Protein AF-A0A967ML89-F1 (afdb_monomer_lite)

Secondary structure (DSSP, 8-state):
-HHHHHHHHH----HHHHHHHHHHHSPSSHHHHHHH-B--SSTTTT-BHHHHHHHHHHHS-S-HHHHHHHHHHHHT-SS----S-SS--EEEEEETTEEEESHHHHHTSSS-SEEEEESSSPPPPHHHHHHHHT-SEEEE-SS-IIIIIHHH--HHHHHHHHH--SEEEE---SS---

Structure (mmCIF, N/CA/C/O backbone):
data_AF-A0A967ML89-F1
#
_entry.id   AF-A0A967ML89-F1
#
loop_
_atom_site.group_PDB
_atom_site.id
_atom_site.type_symbol
_atom_site.label_atom_id
_atom_site.label_alt_id
_atom_site.label_comp_id
_atom_site.label_asym_id
_atom_site.label_entity_id
_atom_site.label_seq_id
_atom_site.pdbx_PDB_ins_code
_atom_site.Cartn_x
_atom_site.Cartn_y
_atom_site.Cartn_z
_atom_site.occupancy
_atom_site.B_iso_or_equiv
_atom_site.auth_seq_id
_atom_site.auth_comp_id
_atom_site.auth_asym_id
_atom_site.auth_atom_id
_atom_site.pdbx_PDB_model_num
ATOM 1 N N . GLY A 1 1 ? 13.214 -6.986 4.944 1.00 79.75 1 GLY A N 1
ATOM 2 C CA . GLY A 1 1 ? 13.106 -7.160 3.478 1.00 79.75 1 GLY A CA 1
ATOM 3 C C . GLY A 1 1 ? 13.430 -5.866 2.747 1.00 79.75 1 GLY A C 1
ATOM 4 O O . GLY A 1 1 ? 13.512 -4.831 3.399 1.00 79.75 1 GLY A O 1
ATOM 5 N N . SER A 1 2 ? 13.591 -5.924 1.419 1.00 84.25 2 SER A N 1
ATOM 6 C CA . SER A 1 2 ? 13.978 -4.782 0.560 1.00 84.25 2 SER A CA 1
ATOM 7 C C . SER A 1 2 ? 13.137 -3.517 0.788 1.00 84.25 2 SER A C 1
ATOM 9 O O . SER A 1 2 ? 13.705 -2.456 1.016 1.00 84.25 2 SER A O 1
ATOM 11 N N . SER A 1 3 ? 11.804 -3.636 0.850 1.00 83.56 3 SER A N 1
ATOM 12 C CA . SER A 1 3 ? 10.912 -2.482 1.058 1.00 83.56 3 SER A CA 1
ATOM 13 C C . SER A 1 3 ? 11.197 -1.715 2.355 1.00 83.56 3 SER A C 1
ATOM 15 O O . SER A 1 3 ? 11.097 -0.495 2.386 1.00 83.56 3 SER A O 1
ATOM 17 N N . GLY A 1 4 ? 11.551 -2.424 3.430 1.00 83.94 4 GLY A N 1
ATOM 18 C CA . GLY A 1 4 ? 11.872 -1.801 4.714 1.00 83.94 4 GLY A CA 1
ATOM 19 C C . GLY A 1 4 ? 13.259 -1.158 4.747 1.00 83.94 4 GLY A C 1
ATOM 20 O O . GLY A 1 4 ? 13.463 -0.254 5.547 1.00 83.94 4 GLY A O 1
ATOM 21 N N . ARG A 1 5 ? 14.203 -1.616 3.908 1.00 86.81 5 ARG A N 1
ATOM 22 C CA . ARG A 1 5 ? 15.513 -0.963 3.750 1.00 86.81 5 ARG A CA 1
ATOM 23 C C . ARG A 1 5 ? 15.359 0.363 3.012 1.00 86.81 5 ARG A C 1
ATOM 25 O O . ARG A 1 5 ? 15.664 1.391 3.597 1.00 86.81 5 ARG A O 1
ATOM 32 N N . LEU A 1 6 ? 14.727 0.333 1.835 1.00 84.88 6 LEU A N 1
ATOM 33 C CA . LEU A 1 6 ? 14.473 1.527 1.017 1.00 84.88 6 LEU A CA 1
ATOM 34 C C . LEU A 1 6 ? 13.715 2.611 1.792 1.00 84.88 6 LEU A C 1
ATOM 36 O O . LEU A 1 6 ? 14.137 3.757 1.813 1.00 84.88 6 LEU A O 1
ATOM 40 N N . ARG A 1 7 ? 12.656 2.237 2.522 1.00 85.06 7 ARG A N 1
ATOM 41 C CA . ARG A 1 7 ? 11.919 3.175 3.386 1.00 85.06 7 ARG A CA 1
ATOM 42 C C . ARG A 1 7 ? 12.799 3.849 4.446 1.00 85.06 7 ARG A C 1
ATOM 44 O O . ARG A 1 7 ? 12.589 5.015 4.751 1.00 85.06 7 ARG A O 1
ATOM 51 N N . ARG A 1 8 ? 13.734 3.120 5.065 1.00 84.94 8 ARG A N 1
ATOM 52 C CA . ARG A 1 8 ? 14.610 3.687 6.107 1.00 84.94 8 ARG A CA 1
ATOM 53 C C . ARG A 1 8 ? 15.718 4.553 5.525 1.00 84.94 8 ARG A C 1
ATOM 55 O O . ARG A 1 8 ? 16.066 5.546 6.143 1.00 84.94 8 ARG A O 1
ATOM 62 N N . GLU A 1 9 ? 16.271 4.141 4.392 1.00 86.75 9 GLU A N 1
ATOM 63 C CA . GLU A 1 9 ? 17.407 4.804 3.748 1.00 86.75 9 GLU A CA 1
ATOM 64 C C . GLU A 1 9 ? 16.979 6.084 3.022 1.00 86.75 9 GLU A C 1
ATOM 66 O O . GLU A 1 9 ? 17.703 7.069 3.077 1.00 86.75 9 GLU A O 1
ATOM 71 N N . LEU A 1 10 ? 15.793 6.087 2.407 1.00 83.38 10 LEU A N 1
ATOM 72 C CA . LEU A 1 10 ? 15.329 7.178 1.541 1.00 83.38 10 LEU A CA 1
ATOM 73 C C . LEU A 1 10 ? 14.189 8.008 2.152 1.00 83.38 10 LEU A C 1
ATOM 75 O O . LEU A 1 10 ? 13.719 8.958 1.545 1.00 83.38 10 LEU A O 1
ATOM 79 N N . GLY A 1 11 ? 13.669 7.630 3.325 1.00 81.12 11 GLY A N 1
ATOM 80 C CA . GLY A 1 11 ? 12.555 8.344 3.966 1.00 81.12 11 GLY A CA 1
ATOM 81 C C . GLY A 1 11 ? 11.200 8.231 3.247 1.00 81.12 11 GLY A C 1
ATOM 82 O O . GLY A 1 11 ? 10.235 8.857 3.678 1.00 81.12 11 GLY A O 1
ATOM 83 N N . ILE A 1 12 ? 11.102 7.409 2.200 1.00 82.81 12 ILE A N 1
ATOM 84 C CA . ILE A 1 12 ? 9.895 7.218 1.382 1.00 82.81 12 ILE A CA 1
ATOM 85 C C . ILE A 1 12 ? 8.878 6.244 2.003 1.00 82.81 12 ILE A C 1
ATOM 87 O O . ILE A 1 12 ? 9.196 5.422 2.873 1.00 82.81 12 ILE A O 1
ATOM 91 N N . VAL A 1 13 ? 7.643 6.262 1.492 1.00 82.69 13 VAL A N 1
ATOM 92 C CA . VAL A 1 13 ? 6.632 5.228 1.778 1.00 82.69 13 VAL A CA 1
ATOM 93 C C . VAL A 1 13 ? 7.138 3.856 1.307 1.00 82.69 13 VAL A C 1
ATOM 95 O O . VAL A 1 13 ? 7.835 3.738 0.303 1.00 82.69 13 VAL A O 1
ATOM 98 N N . ALA A 1 14 ? 6.812 2.791 2.045 1.00 83.88 14 ALA A N 1
ATOM 99 C CA . ALA A 1 14 ? 7.286 1.440 1.743 1.00 83.88 14 ALA A CA 1
ATOM 100 C C . ALA A 1 14 ? 6.774 0.954 0.364 1.00 83.88 14 ALA A C 1
ATOM 102 O O . ALA A 1 14 ? 5.576 0.707 0.237 1.00 83.88 14 ALA A O 1
ATOM 103 N N . PRO A 1 15 ? 7.643 0.727 -0.645 1.00 89.25 15 PRO A N 1
ATOM 104 C CA . PRO A 1 15 ? 7.193 0.434 -2.011 1.00 89.25 15 PRO A CA 1
ATOM 105 C C . PRO A 1 15 ? 6.617 -0.975 -2.205 1.00 89.25 15 PRO A C 1
ATOM 107 O O . PRO A 1 15 ? 6.011 -1.250 -3.231 1.00 89.25 15 PRO A O 1
ATOM 110 N N . GLY A 1 16 ? 6.804 -1.888 -1.248 1.00 91.06 16 GLY A N 1
ATOM 111 C CA . GLY A 1 16 ? 6.556 -3.319 -1.427 1.00 91.06 16 GLY A CA 1
ATOM 112 C C . GLY A 1 16 ? 5.125 -3.691 -1.814 1.00 91.06 16 GLY A C 1
ATOM 113 O O . GLY A 1 16 ? 4.951 -4.487 -2.738 1.00 91.06 16 GLY A O 1
ATOM 114 N N . ASP A 1 17 ? 4.129 -3.133 -1.125 1.00 90.81 17 ASP A N 1
ATOM 115 C CA . ASP A 1 17 ? 2.719 -3.426 -1.406 1.00 90.81 17 ASP A CA 1
ATOM 116 C C . ASP A 1 17 ? 2.234 -2.669 -2.647 1.00 90.81 17 ASP A C 1
ATOM 118 O O . ASP A 1 17 ? 1.603 -3.268 -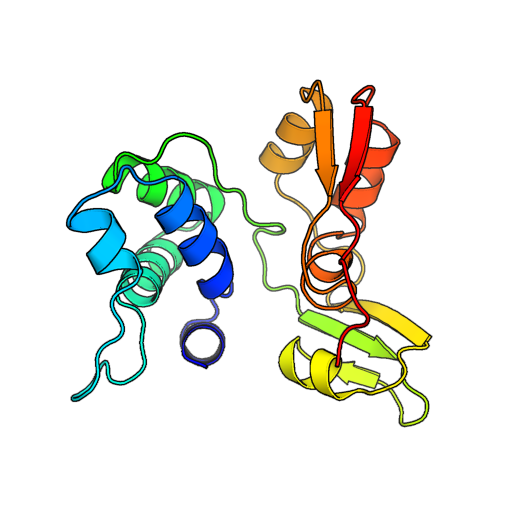3.513 1.00 90.81 17 ASP A O 1
ATOM 122 N N . MET A 1 18 ? 2.662 -1.415 -2.830 1.00 93.56 18 MET A N 1
ATOM 123 C CA . MET A 1 18 ? 2.392 -0.639 -4.050 1.00 93.56 18 MET A CA 1
ATOM 124 C C . MET A 1 18 ? 2.938 -1.346 -5.300 1.00 93.56 18 MET A C 1
ATOM 126 O O . MET A 1 18 ? 2.247 -1.453 -6.307 1.00 93.56 18 MET A O 1
ATOM 130 N N . ARG A 1 19 ? 4.136 -1.935 -5.211 1.00 95.81 19 ARG A N 1
ATOM 131 C CA . ARG A 1 19 ? 4.735 -2.762 -6.267 1.00 95.81 19 ARG A CA 1
ATOM 132 C C . ARG A 1 19 ? 3.898 -3.999 -6.582 1.00 95.81 19 ARG A C 1
ATOM 134 O O . ARG A 1 19 ? 3.785 -4.365 -7.746 1.00 95.81 19 ARG A O 1
ATOM 141 N N . ARG A 1 20 ? 3.349 -4.674 -5.564 1.00 94.94 20 ARG A N 1
ATOM 142 C CA . ARG A 1 20 ? 2.484 -5.851 -5.770 1.00 94.94 20 ARG A CA 1
ATOM 143 C C . ARG A 1 20 ? 1.208 -5.460 -6.503 1.00 94.94 20 ARG A C 1
ATOM 145 O O . ARG A 1 20 ? 0.857 -6.136 -7.462 1.00 94.94 20 ARG A O 1
ATOM 152 N N . CYS A 1 21 ? 0.573 -4.362 -6.095 1.00 95.50 21 CYS A N 1
ATOM 153 C CA . CYS A 1 21 ? -0.583 -3.817 -6.801 1.00 95.50 21 CYS A CA 1
ATOM 154 C C . CYS A 1 21 ? -0.222 -3.453 -8.246 1.00 95.50 21 CYS A C 1
ATOM 156 O O . CYS A 1 21 ? -0.933 -3.844 -9.162 1.00 95.50 21 CYS A O 1
ATOM 158 N N . LEU A 1 22 ? 0.921 -2.794 -8.462 1.00 97.25 22 LEU A N 1
ATOM 159 C CA . LEU A 1 22 ? 1.380 -2.408 -9.797 1.00 97.25 22 LEU A CA 1
ATOM 160 C C . LEU A 1 22 ? 1.560 -3.629 -10.696 1.00 97.25 22 LEU A C 1
ATOM 162 O O . LEU A 1 22 ? 0.945 -3.699 -11.749 1.00 97.25 22 LEU A O 1
ATOM 166 N N . ALA A 1 23 ? 2.314 -4.633 -10.247 1.00 97.19 23 ALA A N 1
ATOM 167 C CA . ALA A 1 23 ? 2.515 -5.864 -11.007 1.00 97.19 23 ALA A CA 1
ATOM 168 C C . ALA A 1 23 ? 1.203 -6.625 -11.282 1.00 97.19 23 ALA A C 1
ATOM 170 O O . ALA A 1 23 ? 1.074 -7.246 -12.334 1.00 97.19 23 ALA A O 1
ATOM 171 N N . ALA A 1 24 ? 0.234 -6.586 -10.362 1.00 96.38 24 ALA A N 1
ATOM 172 C CA . ALA A 1 24 ? -1.065 -7.234 -10.541 1.00 96.38 24 ALA A CA 1
ATOM 173 C C . ALA A 1 24 ? -1.956 -6.531 -11.578 1.00 96.38 24 ALA A C 1
ATOM 175 O O . ALA A 1 24 ? -2.717 -7.204 -12.270 1.00 96.38 24 ALA A O 1
ATOM 176 N N . LEU A 1 25 ? -1.856 -5.203 -11.686 1.00 97.12 25 LEU A N 1
ATOM 177 C CA . LEU A 1 25 ? -2.623 -4.390 -12.634 1.00 97.12 25 LEU A CA 1
ATOM 178 C C . LEU A 1 25 ? -1.929 -4.251 -14.000 1.00 97.12 25 LEU A C 1
ATOM 180 O O . LEU A 1 25 ? -2.570 -3.865 -14.977 1.00 97.12 25 LEU A O 1
ATOM 184 N N . THR A 1 26 ? -0.635 -4.566 -14.090 1.00 98.00 26 THR A N 1
ATOM 185 C CA . THR A 1 26 ? 0.115 -4.611 -15.351 1.00 98.00 26 THR A CA 1
ATOM 186 C C . THR A 1 26 ? -0.287 -5.833 -16.190 1.00 98.00 26 THR A C 1
ATOM 188 O O . THR A 1 26 ? -0.305 -6.955 -15.668 1.00 98.00 26 THR A O 1
ATOM 191 N N . PRO A 1 27 ? -0.546 -5.670 -17.504 1.00 97.19 27 PRO A N 1
ATOM 192 C CA . PRO A 1 27 ? -0.789 -6.792 -18.406 1.00 97.19 27 PRO A CA 1
ATOM 193 C C . PRO A 1 27 ? 0.333 -7.848 -18.358 1.00 97.19 27 PRO A C 1
ATOM 195 O O . PRO A 1 27 ? 1.503 -7.500 -18.169 1.00 97.19 27 PRO A O 1
ATOM 198 N N . PRO A 1 28 ? 0.021 -9.146 -18.540 1.00 96.88 28 PRO A N 1
ATOM 199 C CA . PRO A 1 28 ? 1.039 -10.192 -18.599 1.00 96.88 28 PRO A CA 1
ATOM 200 C C . PRO A 1 28 ? 2.108 -9.903 -19.660 1.00 96.88 28 PRO A C 1
ATOM 202 O O . PRO A 1 28 ? 1.789 -9.502 -20.778 1.00 96.88 28 PRO A O 1
ATOM 205 N N . GLY A 1 29 ? 3.373 -10.144 -19.318 1.00 96.88 29 GLY A N 1
ATOM 206 C CA . GLY A 1 29 ? 4.505 -9.947 -20.218 1.00 96.88 29 GLY A CA 1
ATOM 207 C C . GLY A 1 29 ? 5.766 -9.505 -19.484 1.00 96.88 29 GLY A C 1
ATOM 208 O O . GLY A 1 29 ? 5.787 -9.375 -18.259 1.00 96.88 29 GLY A O 1
ATOM 209 N N . LEU A 1 30 ? 6.811 -9.213 -20.261 1.00 97.69 30 LEU A N 1
ATOM 210 C CA . LEU A 1 30 ? 8.155 -8.946 -19.743 1.00 97.69 30 LEU A CA 1
ATOM 211 C C . LEU A 1 30 ? 8.201 -7.810 -18.707 1.00 97.69 30 LEU A C 1
ATOM 213 O O . LEU A 1 30 ? 8.981 -7.879 -17.763 1.00 97.69 30 LEU A O 1
ATOM 217 N N . ILE A 1 31 ? 7.366 -6.774 -18.854 1.00 97.56 31 ILE A N 1
ATOM 218 C CA . ILE A 1 31 ? 7.312 -5.656 -17.899 1.00 97.56 31 ILE A CA 1
ATOM 219 C C . ILE A 1 31 ? 6.791 -6.117 -16.536 1.00 97.56 31 ILE A C 1
ATOM 221 O O . ILE A 1 31 ? 7.389 -5.786 -15.513 1.00 97.56 31 ILE A O 1
ATOM 225 N N . ARG A 1 32 ? 5.718 -6.915 -16.503 1.00 97.62 32 ARG A N 1
ATOM 226 C CA . ARG A 1 32 ? 5.200 -7.490 -15.256 1.00 97.62 32 ARG A CA 1
ATOM 227 C C . ARG A 1 32 ? 6.246 -8.387 -14.595 1.00 97.62 32 ARG A C 1
ATOM 229 O O . ARG A 1 32 ? 6.511 -8.231 -13.405 1.00 97.62 32 ARG A O 1
ATOM 236 N N . ASP A 1 33 ? 6.898 -9.243 -15.378 1.00 97.62 33 ASP A N 1
ATOM 237 C CA . ASP A 1 33 ? 7.949 -10.133 -14.877 1.00 97.62 33 ASP A CA 1
ATOM 238 C C . ASP A 1 33 ? 9.137 -9.341 -14.314 1.00 97.62 33 ASP A C 1
ATOM 240 O O . ASP A 1 33 ? 9.683 -9.681 -13.263 1.00 97.62 33 ASP A O 1
ATOM 244 N N . ALA A 1 34 ? 9.506 -8.231 -14.959 1.00 97.31 34 ALA A N 1
ATOM 245 C CA . ALA A 1 34 ? 10.548 -7.334 -14.475 1.00 97.31 34 ALA A CA 1
ATOM 246 C C . ALA A 1 34 ? 10.164 -6.659 -13.146 1.00 97.31 34 ALA A C 1
ATOM 248 O O . ALA A 1 34 ? 11.004 -6.559 -12.254 1.00 97.31 34 ALA A O 1
ATOM 249 N N . LEU A 1 35 ? 8.907 -6.242 -12.956 1.00 97.00 35 LEU A N 1
ATOM 250 C CA . LEU A 1 35 ? 8.442 -5.669 -11.683 1.00 97.00 35 LEU A CA 1
ATOM 251 C C . LEU A 1 35 ? 8.547 -6.665 -10.512 1.00 97.00 35 LEU A C 1
ATOM 253 O O . LEU A 1 35 ? 8.802 -6.257 -9.368 1.00 97.00 35 LEU A O 1
ATOM 257 N N . ASP A 1 36 ? 8.361 -7.959 -10.785 1.00 94.69 36 ASP A N 1
ATOM 258 C CA . ASP A 1 36 ? 8.504 -9.055 -9.819 1.00 94.69 36 ASP A CA 1
ATOM 259 C C . ASP A 1 36 ? 9.942 -9.577 -9.675 1.00 94.69 36 ASP A C 1
ATOM 261 O O . ASP A 1 36 ? 10.286 -10.141 -8.629 1.00 94.69 36 ASP A O 1
ATOM 265 N N . HIS A 1 37 ? 10.807 -9.335 -10.664 1.00 96.25 37 HIS A N 1
ATOM 266 C CA . HIS A 1 37 ? 12.185 -9.807 -10.662 1.00 96.25 37 HIS A CA 1
ATOM 267 C C . HIS A 1 37 ? 12.952 -9.321 -9.431 1.00 96.25 37 HIS A C 1
ATOM 269 O O . HIS A 1 37 ? 13.053 -8.121 -9.164 1.00 96.25 37 HIS A O 1
ATOM 275 N N . ARG A 1 38 ? 13.553 -10.265 -8.699 1.00 96.25 38 ARG A N 1
ATOM 276 C CA . ARG A 1 38 ? 14.436 -9.998 -7.563 1.00 96.25 38 ARG A CA 1
ATOM 277 C C . ARG A 1 38 ? 15.875 -10.308 -7.945 1.00 96.25 38 ARG A C 1
ATOM 279 O O . ARG A 1 38 ? 16.199 -11.457 -8.229 1.00 96.25 38 ARG A O 1
ATOM 286 N N . PHE A 1 39 ? 16.743 -9.306 -7.845 1.00 95.12 39 PHE A N 1
ATOM 287 C CA . PHE A 1 39 ? 18.167 -9.487 -8.108 1.00 95.12 39 PHE A CA 1
ATOM 288 C C . PHE A 1 39 ? 18.797 -10.463 -7.105 1.00 95.12 39 PHE A C 1
ATOM 290 O O . PHE A 1 39 ? 18.560 -10.366 -5.896 1.00 95.12 39 PHE A O 1
ATOM 297 N N . GLY A 1 40 ? 19.617 -11.391 -7.602 1.00 93.88 40 GLY A N 1
ATOM 298 C CA . GLY A 1 40 ? 20.294 -12.400 -6.780 1.00 93.88 40 GLY A CA 1
ATOM 299 C C . GLY A 1 40 ? 21.650 -11.950 -6.231 1.00 93.88 40 GLY A C 1
ATOM 300 O O . GLY A 1 40 ? 22.034 -12.332 -5.130 1.00 93.88 40 GLY A O 1
ATOM 301 N N . THR A 1 41 ? 22.373 -11.101 -6.959 1.00 91.69 41 THR A N 1
ATOM 302 C CA . THR A 1 41 ? 23.772 -10.751 -6.667 1.00 91.69 41 THR A CA 1
ATOM 303 C C . THR A 1 41 ? 24.051 -9.270 -6.942 1.00 91.69 41 THR A C 1
ATOM 305 O O . THR A 1 41 ? 23.208 -8.553 -7.481 1.00 91.69 41 THR A O 1
ATOM 308 N N . GLY A 1 42 ? 25.232 -8.797 -6.531 1.00 92.62 42 GLY A N 1
ATOM 309 C CA . GLY A 1 42 ? 25.675 -7.417 -6.745 1.00 92.62 42 GLY A CA 1
ATOM 310 C C . GLY A 1 42 ? 25.000 -6.392 -5.828 1.00 92.62 42 GLY A C 1
ATOM 311 O O . GLY A 1 42 ? 24.350 -6.744 -4.842 1.00 92.62 42 GLY A O 1
ATOM 312 N N . ALA A 1 43 ? 25.157 -5.109 -6.165 1.00 91.75 43 ALA A N 1
ATOM 313 C CA . ALA A 1 43 ? 24.692 -3.985 -5.345 1.00 91.75 43 ALA A CA 1
ATOM 314 C C . ALA A 1 43 ? 23.169 -3.974 -5.111 1.00 91.75 43 ALA A C 1
ATOM 316 O O . ALA A 1 43 ? 22.702 -3.500 -4.080 1.00 91.75 43 ALA A O 1
ATOM 317 N N . LEU A 1 44 ? 22.392 -4.539 -6.040 1.00 92.06 44 LEU A N 1
ATOM 318 C CA . LEU A 1 44 ? 20.933 -4.614 -5.941 1.00 92.06 44 LEU A CA 1
ATOM 319 C C . LEU A 1 44 ? 20.433 -5.920 -5.306 1.00 92.06 44 LEU A C 1
ATOM 321 O O . LEU A 1 44 ? 19.222 -6.140 -5.247 1.00 92.06 44 LEU A O 1
ATOM 325 N N . SER A 1 45 ? 21.327 -6.792 -4.823 1.00 93.81 45 SER A N 1
ATOM 326 C CA . SER A 1 45 ? 20.958 -8.113 -4.307 1.00 93.81 45 SER A CA 1
ATOM 327 C C . SER A 1 45 ? 19.821 -8.045 -3.276 1.00 93.81 45 SER A C 1
ATOM 329 O O . SER A 1 45 ? 19.809 -7.273 -2.308 1.00 93.81 45 SER A O 1
ATOM 331 N N . GLY A 1 46 ? 18.796 -8.859 -3.517 1.00 91.25 46 GLY A N 1
ATOM 332 C CA . GLY A 1 46 ? 17.598 -8.942 -2.699 1.00 91.25 46 GLY A CA 1
ATOM 333 C C . GLY A 1 46 ? 16.570 -7.829 -2.927 1.00 91.25 46 GLY A C 1
ATOM 334 O O . GLY A 1 46 ? 15.508 -7.893 -2.298 1.00 91.25 46 GLY A O 1
ATOM 335 N N . HIS A 1 47 ? 16.810 -6.846 -3.801 1.00 93.94 47 HIS A N 1
ATOM 336 C CA . HIS A 1 47 ? 15.800 -5.860 -4.200 1.00 93.94 47 HIS A CA 1
ATOM 337 C C . HIS A 1 47 ? 14.960 -6.377 -5.379 1.00 93.94 47 HIS A C 1
ATOM 339 O O . HIS A 1 47 ? 15.520 -6.845 -6.367 1.00 93.94 47 HIS A O 1
ATOM 345 N N . PRO A 1 48 ? 13.617 -6.320 -5.301 1.00 96.25 48 PRO A N 1
ATOM 346 C CA . PRO A 1 48 ? 12.775 -6.383 -6.489 1.00 96.25 48 PRO A CA 1
ATOM 347 C C . PRO A 1 48 ? 13.041 -5.163 -7.375 1.00 96.25 48 PRO A C 1
ATOM 349 O O . PRO A 1 48 ? 13.097 -4.053 -6.839 1.00 96.25 48 PRO A O 1
ATOM 352 N N . ALA A 1 49 ? 13.150 -5.326 -8.693 1.00 96.19 49 ALA A N 1
ATOM 353 C CA . ALA A 1 49 ? 13.398 -4.197 -9.592 1.00 96.19 49 ALA A CA 1
ATOM 354 C C . ALA A 1 49 ? 12.270 -3.157 -9.510 1.00 96.19 49 ALA A C 1
ATOM 356 O O . ALA A 1 49 ? 12.544 -1.966 -9.381 1.00 96.19 49 ALA A O 1
ATOM 357 N N . GLY A 1 50 ? 11.011 -3.599 -9.417 1.00 96.38 50 GLY A N 1
ATOM 358 C CA . GLY A 1 50 ? 9.875 -2.694 -9.226 1.00 96.38 50 GLY A CA 1
ATOM 359 C C . GLY A 1 50 ? 9.950 -1.852 -7.942 1.00 96.38 50 GLY A C 1
ATOM 360 O O . GLY A 1 50 ? 9.509 -0.709 -7.941 1.00 96.38 50 GLY A O 1
ATOM 361 N N . ASN A 1 51 ? 10.565 -2.356 -6.862 1.00 96.25 51 ASN A N 1
ATOM 362 C CA . ASN A 1 51 ? 10.777 -1.541 -5.657 1.00 96.25 51 ASN A CA 1
ATOM 363 C C . ASN A 1 51 ? 11.793 -0.420 -5.896 1.00 96.25 51 ASN A C 1
ATOM 365 O O . ASN A 1 51 ? 11.650 0.645 -5.309 1.00 96.25 51 ASN A O 1
ATOM 369 N N . VAL A 1 52 ? 12.833 -0.682 -6.692 1.00 95.00 52 VAL A N 1
ATOM 370 C CA . VAL A 1 52 ? 13.872 0.309 -7.010 1.00 95.00 52 VAL A CA 1
ATOM 371 C C . VAL A 1 52 ? 13.288 1.400 -7.902 1.00 95.00 52 VAL A C 1
ATOM 373 O O . VAL A 1 52 ? 13.475 2.577 -7.622 1.00 95.00 52 VAL A O 1
ATOM 376 N N . ILE A 1 53 ? 12.512 1.009 -8.915 1.00 95.56 53 ILE A N 1
ATOM 377 C CA . ILE A 1 53 ? 11.825 1.944 -9.812 1.00 95.56 53 ILE A CA 1
ATOM 378 C C . ILE A 1 53 ? 10.847 2.826 -9.025 1.00 95.56 53 ILE A C 1
ATOM 380 O O . ILE A 1 53 ? 10.899 4.047 -9.136 1.00 95.56 53 ILE A O 1
ATOM 384 N N . LEU A 1 54 ? 9.999 2.230 -8.179 1.00 95.94 54 LEU A N 1
ATOM 385 C CA . LEU A 1 54 ? 9.076 2.998 -7.339 1.00 95.94 54 LEU A CA 1
ATOM 386 C C . LEU A 1 54 ? 9.803 3.904 -6.347 1.00 95.94 54 LEU A C 1
ATOM 388 O O . LEU A 1 54 ? 9.342 5.012 -6.105 1.00 95.94 54 LEU A O 1
ATOM 392 N N . ALA A 1 55 ? 10.925 3.458 -5.779 1.00 94.44 55 ALA A N 1
ATOM 393 C CA . ALA A 1 55 ? 11.718 4.298 -4.892 1.00 94.44 55 ALA A CA 1
ATOM 394 C C . ALA A 1 55 ? 12.242 5.543 -5.614 1.00 94.44 55 ALA A C 1
ATOM 396 O O . ALA A 1 55 ? 12.078 6.639 -5.093 1.00 94.44 55 ALA A O 1
ATOM 397 N N . ALA A 1 56 ? 12.774 5.382 -6.829 1.00 95.06 56 ALA A N 1
ATOM 398 C CA . ALA A 1 56 ? 13.229 6.506 -7.639 1.00 95.06 56 ALA A CA 1
ATOM 399 C C . ALA A 1 56 ? 12.082 7.476 -7.970 1.00 95.06 56 ALA A C 1
ATOM 401 O O . ALA A 1 56 ? 12.245 8.683 -7.828 1.00 95.06 56 ALA A O 1
ATOM 402 N N . LEU A 1 57 ? 10.906 6.967 -8.355 1.00 95.50 57 LEU A N 1
ATOM 403 C CA . LEU A 1 57 ? 9.739 7.814 -8.634 1.00 95.50 57 LEU A CA 1
ATOM 404 C C . LEU A 1 57 ? 9.270 8.581 -7.390 1.00 95.50 57 LEU A C 1
ATOM 406 O O . LEU A 1 57 ? 8.990 9.769 -7.483 1.00 95.50 57 LEU A O 1
ATOM 410 N N . LEU A 1 58 ? 9.211 7.918 -6.232 1.00 92.94 58 LEU A N 1
ATOM 411 C CA . LEU A 1 58 ? 8.784 8.527 -4.968 1.00 92.94 58 LEU A CA 1
ATOM 412 C C . LEU A 1 58 ? 9.789 9.547 -4.421 1.00 92.94 58 LEU A C 1
ATOM 414 O O . LEU A 1 58 ? 9.382 10.479 -3.744 1.00 92.94 58 LEU A O 1
ATOM 418 N N . GLU A 1 59 ? 11.084 9.373 -4.682 1.00 92.19 59 GLU A N 1
ATOM 419 C CA . GLU A 1 59 ? 12.130 10.318 -4.269 1.00 92.19 59 GLU A CA 1
ATOM 420 C C . GLU A 1 59 ? 12.160 11.574 -5.154 1.00 92.19 59 GLU A C 1
ATOM 422 O O . GLU A 1 59 ? 12.514 12.653 -4.690 1.00 92.19 59 GLU A O 1
ATOM 427 N N . ASN A 1 60 ? 11.766 11.442 -6.424 1.00 93.19 60 ASN A N 1
ATOM 428 C CA . ASN A 1 60 ? 11.759 12.541 -7.394 1.00 93.19 60 ASN A CA 1
ATOM 429 C C . ASN A 1 60 ? 10.400 13.252 -7.505 1.00 93.19 60 ASN A C 1
ATOM 431 O O . ASN A 1 60 ? 10.252 14.154 -8.328 1.00 93.19 60 ASN A O 1
ATOM 435 N N . ALA A 1 61 ? 9.406 12.847 -6.716 1.00 90.38 61 ALA A N 1
ATOM 436 C CA . ALA A 1 61 ? 8.082 13.450 -6.706 1.00 90.38 61 ALA A CA 1
ATOM 437 C C . ALA A 1 61 ? 7.780 14.071 -5.341 1.00 90.38 61 ALA A C 1
ATOM 439 O O . ALA A 1 61 ? 7.943 13.422 -4.311 1.00 90.38 61 ALA A O 1
ATOM 440 N N . ASP A 1 62 ? 7.243 15.291 -5.344 1.00 88.00 62 ASP A N 1
ATOM 441 C CA . ASP A 1 62 ? 6.760 15.940 -4.120 1.00 88.00 62 ASP A CA 1
ATOM 442 C C . ASP A 1 62 ? 5.474 15.285 -3.581 1.00 88.00 62 ASP A C 1
ATOM 444 O O . ASP A 1 62 ? 5.179 15.361 -2.387 1.00 88.00 62 ASP A O 1
ATOM 448 N N . ASP A 1 63 ? 4.703 14.624 -4.455 1.00 92.50 63 ASP A N 1
ATOM 449 C CA . ASP A 1 63 ? 3.460 13.934 -4.110 1.00 92.50 63 ASP A CA 1
ATOM 450 C C . ASP A 1 63 ? 3.524 12.439 -4.481 1.00 92.50 63 ASP A C 1
ATOM 452 O O . ASP A 1 63 ? 3.635 12.097 -5.666 1.00 92.50 63 ASP A O 1
ATOM 456 N N . PRO A 1 64 ? 3.397 11.514 -3.509 1.00 93.38 64 PRO A N 1
ATOM 457 C CA . PRO A 1 64 ? 3.382 10.085 -3.798 1.00 93.38 64 PRO A CA 1
ATOM 458 C C . PRO A 1 64 ? 2.175 9.639 -4.632 1.00 93.38 64 PRO A C 1
ATOM 460 O O . PRO A 1 64 ? 2.278 8.620 -5.312 1.00 93.38 64 PRO A O 1
ATOM 463 N N . VAL A 1 65 ? 1.050 10.367 -4.622 1.00 96.44 65 VAL A N 1
ATOM 464 C CA . VAL A 1 65 ? -0.079 10.061 -5.521 1.00 96.44 65 VAL A CA 1
ATOM 465 C C . VAL A 1 65 ? 0.355 10.233 -6.975 1.00 96.44 65 VAL A C 1
ATOM 467 O O . VAL A 1 65 ? 0.198 9.317 -7.780 1.00 96.44 65 VAL A O 1
ATOM 470 N N . PHE A 1 66 ? 0.991 11.365 -7.285 1.00 96.62 66 PHE A N 1
ATOM 471 C CA . PHE A 1 66 ? 1.520 11.645 -8.617 1.00 96.62 66 PHE A CA 1
ATOM 472 C C . PHE A 1 66 ? 2.561 10.604 -9.052 1.00 96.62 66 PHE A C 1
ATOM 474 O O . PHE A 1 66 ? 2.503 10.100 -10.174 1.00 96.62 66 PHE A O 1
ATOM 481 N N . ALA A 1 67 ? 3.477 10.225 -8.155 1.00 96.12 67 ALA A N 1
ATOM 482 C CA . ALA A 1 67 ? 4.481 9.198 -8.439 1.00 96.12 67 ALA A CA 1
ATOM 483 C C . ALA A 1 67 ? 3.857 7.844 -8.821 1.00 96.12 67 ALA A C 1
ATOM 485 O O . ALA A 1 67 ? 4.349 7.163 -9.724 1.00 96.12 67 ALA A O 1
ATOM 486 N N . LEU A 1 68 ? 2.779 7.441 -8.141 1.00 97.12 68 LEU A N 1
A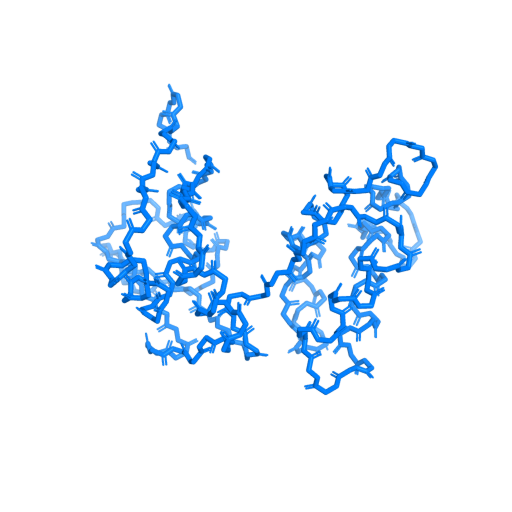TOM 487 C CA . LEU A 1 68 ? 2.086 6.185 -8.427 1.00 97.12 68 LEU A CA 1
ATOM 488 C C . LEU A 1 68 ? 1.268 6.253 -9.714 1.00 97.12 68 LEU A C 1
ATOM 490 O O . LEU A 1 68 ? 1.300 5.293 -10.482 1.00 97.12 68 LEU A O 1
ATOM 494 N N . ASP A 1 69 ? 0.600 7.374 -9.989 1.00 97.62 69 ASP A N 1
ATOM 495 C CA . ASP A 1 69 ? -0.108 7.581 -11.256 1.00 97.62 69 ASP A CA 1
ATOM 496 C C . ASP A 1 69 ? 0.880 7.526 -12.442 1.00 97.62 69 ASP A C 1
ATOM 498 O O . ASP A 1 69 ? 0.623 6.856 -13.447 1.00 97.62 69 ASP A O 1
ATOM 502 N N . ALA A 1 70 ? 2.070 8.123 -12.295 1.00 97.62 70 ALA A N 1
ATOM 503 C CA . ALA A 1 70 ? 3.150 8.015 -13.276 1.00 97.62 70 ALA A CA 1
ATOM 504 C C . ALA A 1 70 ? 3.661 6.570 -13.428 1.00 97.62 70 ALA A C 1
ATOM 506 O O . ALA A 1 70 ? 3.883 6.107 -14.549 1.00 97.62 70 ALA A O 1
ATOM 507 N N . ALA A 1 71 ? 3.809 5.830 -12.322 1.00 97.62 71 ALA A N 1
ATOM 508 C CA . ALA A 1 71 ? 4.219 4.427 -12.354 1.00 97.62 71 ALA A CA 1
ATOM 509 C C . ALA A 1 71 ? 3.205 3.546 -13.101 1.00 97.62 71 ALA A C 1
ATOM 511 O O . ALA A 1 71 ? 3.608 2.701 -13.901 1.00 97.62 71 ALA A O 1
ATOM 512 N N . VAL A 1 72 ? 1.906 3.759 -12.864 1.00 98.06 72 VAL A N 1
ATOM 513 C CA . VAL A 1 72 ? 0.803 3.070 -13.552 1.00 98.06 72 VAL A CA 1
ATOM 514 C C . VAL A 1 72 ? 0.855 3.342 -15.055 1.00 98.06 72 VAL A C 1
ATOM 516 O O . VAL A 1 72 ? 0.843 2.396 -15.845 1.00 98.06 72 VAL A O 1
ATOM 519 N N . ALA A 1 73 ? 0.984 4.612 -15.451 1.00 97.69 73 ALA A N 1
ATOM 520 C CA . ALA A 1 73 ? 1.063 5.004 -16.856 1.00 97.69 73 ALA A CA 1
ATOM 521 C C . ALA A 1 73 ? 2.295 4.410 -17.559 1.00 97.69 73 ALA A C 1
ATOM 523 O O . ALA A 1 73 ? 2.185 3.877 -18.661 1.00 97.69 73 ALA A O 1
ATOM 524 N N . MET A 1 74 ? 3.456 4.443 -16.900 1.00 97.06 74 MET A N 1
ATOM 525 C CA . MET A 1 74 ? 4.727 3.945 -17.435 1.00 97.06 74 MET A CA 1
ATOM 526 C C . MET A 1 74 ? 4.685 2.456 -17.806 1.00 97.06 74 MET A C 1
ATOM 528 O O . MET A 1 74 ? 5.336 2.049 -18.766 1.00 97.06 74 MET A O 1
ATOM 532 N N . VAL A 1 75 ? 3.944 1.638 -17.053 1.00 96.81 75 VAL A N 1
ATOM 533 C CA . VAL A 1 75 ? 3.873 0.182 -17.277 1.00 96.81 75 VAL A CA 1
ATOM 534 C C . VAL A 1 75 ? 2.600 -0.258 -18.003 1.00 96.81 75 VAL A C 1
ATOM 536 O O . VAL A 1 75 ? 2.426 -1.450 -18.246 1.00 96.81 75 VAL A O 1
ATOM 539 N N . GLY A 1 76 ? 1.711 0.681 -18.342 1.00 96.56 76 GLY A N 1
ATOM 540 C CA . GLY A 1 76 ? 0.421 0.380 -18.963 1.00 96.56 76 GLY A CA 1
ATOM 541 C C . GLY A 1 76 ? -0.521 -0.418 -18.056 1.00 96.56 76 GLY A C 1
ATOM 542 O O . GLY A 1 76 ? -1.281 -1.249 -18.552 1.00 96.56 76 GLY A O 1
ATOM 543 N N . ALA A 1 77 ? -0.446 -0.215 -16.737 1.00 97.12 77 ALA A N 1
ATOM 544 C CA . ALA A 1 77 ? -1.328 -0.884 -15.785 1.00 97.12 77 ALA A CA 1
ATOM 545 C C . ALA A 1 77 ? -2.775 -0.376 -15.900 1.00 97.12 77 ALA A C 1
ATOM 547 O O . ALA A 1 77 ? -3.017 0.797 -16.187 1.00 97.12 77 ALA A O 1
ATOM 548 N N . GLN A 1 78 ? -3.745 -1.261 -15.662 1.00 96.50 78 GLN A N 1
ATOM 549 C CA . GLN A 1 78 ? -5.168 -0.920 -15.685 1.00 96.50 78 GLN A CA 1
ATOM 550 C C . GLN A 1 78 ? -5.704 -0.704 -14.273 1.00 96.50 78 GLN A C 1
ATOM 552 O O . GLN A 1 78 ? -5.721 -1.627 -13.469 1.00 96.50 78 GLN A O 1
ATOM 557 N N . GLY A 1 79 ? -6.184 0.504 -13.987 1.00 95.50 79 GLY A N 1
ATOM 558 C CA . GLY A 1 79 ? -6.671 0.899 -12.665 1.00 95.50 79 GLY A CA 1
ATOM 559 C C . GLY A 1 79 ? -5.747 1.913 -12.001 1.00 95.50 79 GLY A C 1
ATOM 560 O O . GLY A 1 79 ? -4.803 2.404 -12.613 1.00 95.50 79 GLY A O 1
ATOM 561 N N . ARG A 1 80 ? -6.036 2.250 -10.744 1.00 96.88 80 ARG A N 1
ATOM 562 C CA . ARG A 1 80 ? -5.298 3.268 -9.991 1.00 96.88 80 ARG A CA 1
ATOM 563 C C . ARG A 1 80 ? -4.810 2.704 -8.667 1.00 96.88 80 ARG A C 1
ATOM 565 O O . ARG A 1 80 ? -5.515 1.936 -8.019 1.00 96.88 80 ARG A O 1
ATOM 572 N N . ILE A 1 81 ? -3.609 3.104 -8.261 1.00 96.62 81 ILE A N 1
ATOM 573 C CA . ILE A 1 81 ? -3.007 2.709 -6.987 1.00 96.62 81 ILE A CA 1
ATOM 574 C C . ILE A 1 81 ? -2.822 3.971 -6.164 1.00 96.62 81 ILE A C 1
ATOM 576 O O . ILE A 1 81 ? -2.083 4.866 -6.559 1.00 96.62 81 ILE A O 1
ATOM 580 N N . LEU A 1 82 ? -3.482 4.022 -5.012 1.00 96.06 82 LEU A N 1
ATOM 581 C CA . LEU A 1 82 ? -3.405 5.154 -4.101 1.00 96.06 82 LEU A CA 1
ATOM 582 C C . LEU A 1 82 ? -2.660 4.755 -2.824 1.00 96.06 82 LEU A C 1
ATOM 584 O O . LEU A 1 82 ? -2.889 3.660 -2.299 1.00 96.06 82 LEU A O 1
ATOM 588 N N . PRO A 1 83 ? -1.777 5.617 -2.295 1.00 93.62 83 PRO A N 1
ATOM 589 C CA . PRO A 1 83 ? -1.157 5.372 -1.007 1.00 93.62 83 PRO A CA 1
ATOM 590 C C . PRO A 1 83 ? -2.166 5.699 0.103 1.00 93.62 83 PRO A C 1
ATOM 592 O O . PRO A 1 83 ? -2.935 6.648 -0.006 1.00 93.62 83 PRO A O 1
ATOM 595 N N . ALA A 1 84 ? -2.145 4.957 1.214 1.00 92.56 84 ALA A N 1
ATOM 596 C CA . ALA A 1 84 ? -3.059 5.234 2.329 1.00 92.56 84 ALA A CA 1
ATOM 597 C C . ALA A 1 84 ? -2.816 6.621 2.964 1.00 92.56 84 ALA A C 1
ATOM 599 O O . ALA A 1 84 ? -3.735 7.239 3.487 1.00 92.56 84 ALA A O 1
ATOM 600 N N . SER A 1 85 ? -1.579 7.122 2.907 1.00 91.88 85 SER A N 1
ATOM 601 C CA . SER A 1 85 ? -1.197 8.465 3.348 1.00 91.88 85 SER A CA 1
ATOM 602 C C . SER A 1 85 ? -0.079 9.013 2.463 1.00 91.88 85 SER A C 1
ATOM 604 O O . SER A 1 85 ? 0.716 8.244 1.921 1.00 91.88 85 SER A O 1
ATOM 606 N N . ARG A 1 86 ? 0.006 10.344 2.352 1.00 90.19 86 ARG A N 1
ATOM 607 C CA . ARG A 1 86 ? 1.134 11.033 1.701 1.00 90.19 86 ARG A CA 1
ATOM 608 C C . ARG A 1 86 ? 2.408 10.995 2.545 1.00 90.19 86 ARG A C 1
ATOM 610 O O . ARG A 1 86 ? 3.512 11.030 2.015 1.00 90.19 86 ARG A O 1
ATOM 617 N N . GLY A 1 87 ? 2.247 10.928 3.863 1.00 85.56 87 GLY A N 1
ATOM 618 C CA . GLY A 1 87 ? 3.345 10.952 4.816 1.00 85.56 87 GLY A CA 1
ATOM 619 C C . GLY A 1 87 ? 3.717 9.573 5.345 1.00 85.56 87 GLY A C 1
ATOM 620 O O . GLY A 1 87 ? 3.042 8.563 5.132 1.00 85.56 87 GLY A O 1
ATOM 621 N N . ARG A 1 88 ? 4.803 9.539 6.119 1.00 85.25 88 ARG A N 1
ATOM 622 C CA . ARG A 1 88 ? 5.190 8.343 6.861 1.00 85.25 88 ARG A CA 1
ATOM 623 C C . ARG A 1 88 ? 4.157 8.043 7.948 1.00 85.25 88 ARG A C 1
ATOM 625 O O . ARG A 1 88 ? 3.970 8.833 8.868 1.00 85.25 88 ARG A O 1
ATOM 632 N N . VAL A 1 89 ? 3.597 6.838 7.890 1.00 89.00 89 VAL A N 1
ATOM 633 C CA . VAL A 1 89 ? 2.755 6.272 8.948 1.00 89.00 89 VAL A CA 1
ATOM 634 C C . VAL A 1 89 ? 3.407 5.008 9.486 1.00 89.00 89 VAL A C 1
ATOM 636 O O . VAL A 1 89 ? 3.718 4.073 8.739 1.00 89.00 89 VAL A O 1
ATOM 639 N N . ASP A 1 90 ? 3.658 4.980 10.790 1.00 89.44 90 ASP A N 1
ATOM 640 C CA . ASP A 1 90 ? 4.139 3.788 11.479 1.00 89.44 90 ASP A CA 1
ATOM 641 C C . ASP A 1 90 ? 2.957 3.064 12.136 1.00 89.44 90 ASP A C 1
ATOM 643 O O . ASP A 1 90 ? 2.164 3.684 12.838 1.00 89.44 90 ASP A O 1
ATOM 647 N N . LEU A 1 91 ? 2.861 1.749 11.929 1.00 91.31 91 LEU A N 1
ATOM 648 C CA . LEU A 1 91 ? 1.910 0.880 12.627 1.00 91.31 91 LEU A CA 1
ATOM 649 C C . LEU A 1 91 ? 2.446 0.541 14.021 1.00 91.31 91 LEU A C 1
ATOM 651 O O . LEU A 1 91 ? 3.622 0.188 14.150 1.00 91.31 91 LEU A O 1
ATOM 655 N N . LEU A 1 92 ? 1.598 0.607 15.041 1.00 94.56 92 LEU A N 1
ATOM 656 C CA . LEU A 1 92 ? 1.905 0.211 16.410 1.00 94.56 92 LEU A CA 1
ATOM 657 C C . LEU A 1 92 ? 0.876 -0.795 16.914 1.00 94.56 92 LEU A C 1
ATOM 659 O O . LEU A 1 92 ? -0.289 -0.764 16.517 1.00 94.56 92 LEU A O 1
ATOM 663 N N . ALA A 1 93 ? 1.328 -1.672 17.804 1.00 94.69 93 ALA A N 1
ATOM 664 C CA . ALA A 1 93 ? 0.471 -2.620 18.495 1.00 94.69 93 ALA A CA 1
ATOM 665 C C . ALA A 1 93 ? 0.733 -2.573 19.997 1.00 94.69 93 ALA A C 1
ATOM 667 O O . ALA A 1 93 ? 1.886 -2.585 20.432 1.00 94.69 93 ALA A O 1
ATOM 668 N N . GLU A 1 94 ? -0.342 -2.545 20.774 1.00 94.94 94 GLU A N 1
ATOM 669 C CA . GLU A 1 94 ? -0.321 -2.789 22.209 1.00 94.94 94 GLU A CA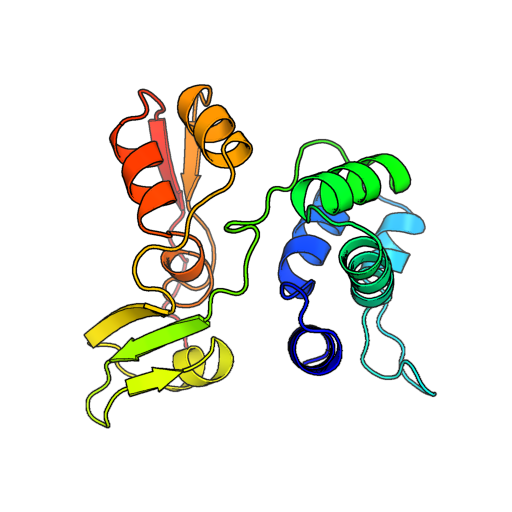 1
ATOM 670 C C . GLU A 1 94 ? -0.391 -4.295 22.465 1.00 94.94 94 GLU A C 1
ATOM 672 O O . GLU A 1 94 ? -1.255 -4.993 21.928 1.00 94.94 94 GLU A O 1
ATOM 677 N N . THR A 1 95 ? 0.542 -4.788 23.273 1.00 93.31 95 THR A N 1
ATOM 678 C CA . THR A 1 95 ? 0.688 -6.204 23.625 1.00 93.31 95 THR A CA 1
ATOM 679 C C . THR A 1 95 ? 0.810 -6.337 25.139 1.00 93.31 95 THR A C 1
ATOM 681 O O . THR A 1 95 ? 1.107 -5.360 25.830 1.00 93.31 95 THR A O 1
ATOM 684 N N . SER A 1 96 ? 0.709 -7.559 25.664 1.00 91.62 96 SER A N 1
ATOM 685 C CA . SER A 1 96 ? 0.967 -7.841 27.087 1.00 91.62 96 SER A CA 1
ATOM 686 C C . SER A 1 96 ? 2.384 -7.470 27.556 1.00 91.62 96 SER A C 1
ATOM 688 O O . SER A 1 96 ? 2.624 -7.335 28.753 1.00 91.62 96 SER A O 1
ATOM 690 N N . ARG A 1 97 ? 3.332 -7.283 26.626 1.00 89.56 97 ARG A N 1
ATOM 691 C CA . ARG A 1 97 ? 4.730 -6.902 26.895 1.00 89.56 97 ARG A CA 1
ATOM 692 C C . ARG A 1 97 ? 5.013 -5.419 26.629 1.00 89.56 97 ARG A C 1
ATOM 694 O O . ARG A 1 97 ? 6.169 -5.007 26.677 1.00 89.56 97 ARG A O 1
ATOM 701 N N . GLY A 1 98 ? 3.981 -4.626 26.333 1.00 93.12 98 GLY A N 1
ATOM 702 C CA . GLY A 1 98 ? 4.087 -3.211 25.982 1.00 93.12 98 GLY A CA 1
ATOM 703 C C . GLY A 1 98 ? 3.875 -2.935 24.492 1.00 93.12 98 GLY A C 1
ATOM 704 O O . GLY A 1 98 ? 3.397 -3.784 23.736 1.00 93.12 98 GLY A O 1
ATOM 705 N N . VAL A 1 99 ? 4.208 -1.714 24.068 1.00 95.06 99 VAL A N 1
ATOM 706 C CA . VAL A 1 99 ? 3.960 -1.234 22.702 1.00 95.06 99 VAL A CA 1
ATOM 707 C C . VAL A 1 99 ? 5.102 -1.622 21.765 1.00 95.06 99 VAL A C 1
ATOM 709 O O . VAL A 1 99 ? 6.263 -1.298 22.018 1.00 95.06 99 VAL A O 1
ATOM 712 N N . VAL A 1 100 ? 4.768 -2.244 20.633 1.00 94.50 100 VAL A N 1
ATOM 713 C CA . VAL A 1 100 ? 5.710 -2.525 19.540 1.00 94.50 100 VAL A CA 1
ATOM 714 C C . VAL A 1 100 ? 5.445 -1.620 18.338 1.00 94.50 100 VAL A C 1
ATOM 716 O O . VAL A 1 100 ? 4.304 -1.251 18.063 1.00 94.50 100 VAL A O 1
ATOM 719 N N . ARG A 1 101 ? 6.505 -1.258 17.601 1.00 91.94 101 ARG A N 1
ATOM 720 C CA . ARG A 1 101 ? 6.444 -0.347 16.445 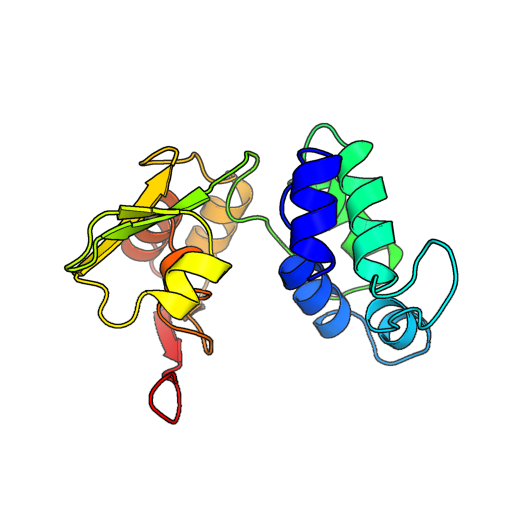1.00 91.94 101 ARG A CA 1
ATOM 721 C C . ARG A 1 101 ? 6.948 -1.018 15.169 1.00 91.94 101 ARG A C 1
ATOM 723 O O . ARG A 1 101 ? 8.027 -1.606 15.138 1.00 91.94 101 ARG A O 1
ATOM 730 N N . GLY A 1 102 ? 6.206 -0.810 14.088 1.00 87.25 102 GLY A N 1
ATOM 731 C CA . GLY A 1 102 ? 6.530 -1.239 12.736 1.00 87.25 102 GLY A CA 1
ATOM 732 C C . GLY A 1 102 ? 5.930 -2.597 12.388 1.00 87.25 102 GLY A C 1
ATOM 733 O O . GLY A 1 102 ? 5.884 -3.506 13.211 1.00 87.25 102 GLY A O 1
ATOM 734 N N . GLN A 1 103 ? 5.530 -2.749 11.124 1.00 84.12 103 GLN A N 1
ATOM 735 C CA . GLN A 1 103 ? 4.803 -3.918 10.616 1.00 84.12 103 GLN A CA 1
ATOM 736 C C . GLN A 1 103 ? 5.468 -5.253 10.986 1.00 84.12 103 GLN A C 1
ATOM 738 O O . GLN A 1 103 ? 4.800 -6.144 11.483 1.00 84.12 103 GLN A O 1
ATOM 743 N N . VAL A 1 104 ? 6.795 -5.366 10.840 1.00 85.62 104 VAL A N 1
ATOM 744 C CA . VAL A 1 104 ? 7.537 -6.602 11.165 1.00 85.62 104 VAL A CA 1
ATOM 745 C C . VAL A 1 104 ? 7.476 -6.952 12.655 1.00 85.62 104 VAL A C 1
ATOM 747 O O . VAL A 1 104 ? 7.420 -8.129 12.998 1.00 85.62 104 VAL A O 1
ATOM 750 N N . ALA A 1 105 ? 7.522 -5.953 13.539 1.00 87.44 105 ALA A N 1
ATOM 751 C CA . ALA A 1 105 ? 7.426 -6.185 14.978 1.00 87.44 105 ALA A CA 1
ATOM 752 C C . ALA A 1 105 ? 5.994 -6.564 15.371 1.00 87.44 105 ALA A C 1
ATOM 754 O O . ALA A 1 105 ? 5.812 -7.483 16.159 1.00 87.44 105 ALA A O 1
ATOM 755 N N . VAL A 1 106 ? 4.999 -5.916 14.757 1.00 88.62 106 VAL A N 1
ATOM 756 C CA . VAL A 1 106 ? 3.573 -6.217 14.948 1.00 88.62 106 VAL A CA 1
ATOM 757 C C . VAL A 1 106 ? 3.241 -7.641 14.500 1.00 88.62 106 VAL A C 1
ATOM 759 O O . VAL A 1 106 ? 2.606 -8.365 15.251 1.00 88.62 106 VAL A O 1
ATOM 762 N N . THR A 1 107 ? 3.747 -8.101 13.349 1.00 86.19 107 THR A N 1
ATOM 763 C CA . THR A 1 107 ? 3.568 -9.501 12.911 1.00 86.19 107 THR A CA 1
ATOM 764 C C . THR A 1 107 ? 4.108 -10.508 13.934 1.00 86.19 107 THR A C 1
ATOM 766 O O . THR A 1 107 ? 3.615 -11.621 14.024 1.00 86.19 107 THR A O 1
ATOM 769 N N . ARG A 1 108 ? 5.133 -10.140 14.712 1.00 87.25 108 ARG A N 1
ATOM 770 C CA . ARG A 1 108 ? 5.801 -11.024 15.686 1.00 87.25 108 ARG A CA 1
ATOM 771 C C . ARG A 1 108 ? 5.321 -10.821 17.124 1.00 87.25 108 ARG A C 1
ATOM 773 O O . ARG A 1 108 ? 5.876 -11.428 18.036 1.00 87.25 108 ARG A O 1
ATOM 780 N N . ALA A 1 109 ? 4.348 -9.940 17.328 1.00 84.88 109 ALA A N 1
ATOM 781 C CA . ALA A 1 109 ? 3.899 -9.492 18.639 1.00 84.88 109 ALA A CA 1
ATOM 782 C C . ALA A 1 109 ? 3.148 -10.572 19.435 1.00 84.88 109 ALA A C 1
ATOM 784 O O . ALA A 1 109 ? 3.022 -10.447 20.653 1.00 84.88 109 ALA A O 1
ATOM 785 N N . GLY A 1 110 ? 2.687 -11.635 18.767 1.00 83.50 110 GLY A N 1
ATOM 786 C CA . GLY A 1 110 ? 1.765 -12.602 19.351 1.00 83.50 110 GLY A CA 1
ATOM 787 C C . GLY A 1 110 ? 0.385 -11.970 19.514 1.00 83.50 110 GLY A C 1
ATOM 788 O O . GLY A 1 110 ? -0.158 -11.419 18.560 1.00 83.50 110 GLY A O 1
ATOM 789 N N . GLU A 1 111 ? -0.174 -12.036 20.721 1.00 87.31 111 GLU A N 1
ATOM 790 C CA . GLU A 1 111 ? -1.485 -11.462 21.025 1.00 87.31 111 GLU A CA 1
ATOM 791 C C . GLU A 1 111 ? -1.453 -9.924 21.001 1.00 87.31 111 GLU A C 1
ATOM 793 O O . GLU A 1 111 ? -0.674 -9.279 21.713 1.00 87.31 111 GLU A O 1
ATOM 798 N N . ILE A 1 112 ? -2.321 -9.339 20.173 1.00 90.38 112 ILE A N 1
ATOM 799 C CA . ILE A 1 112 ? -2.456 -7.892 19.987 1.00 90.38 112 ILE A CA 1
ATOM 800 C C . ILE A 1 112 ? -3.752 -7.433 20.655 1.00 90.38 112 ILE A C 1
ATOM 802 O O . ILE A 1 112 ? -4.841 -7.792 20.210 1.00 90.38 112 ILE A O 1
ATOM 806 N N . ALA A 1 113 ? -3.631 -6.590 21.681 1.00 91.31 113 ALA A N 1
ATOM 807 C CA . ALA A 1 113 ? -4.776 -5.993 22.366 1.00 91.31 113 ALA A CA 1
ATOM 808 C C . ALA A 1 113 ? -5.395 -4.855 21.541 1.00 91.31 113 ALA A C 1
ATOM 810 O O . ALA A 1 113 ? -6.615 -4.720 21.455 1.00 91.31 113 ALA A O 1
ATOM 811 N N . ARG A 1 114 ? -4.549 -4.028 20.912 1.00 90.88 114 ARG A N 1
ATOM 812 C CA . ARG A 1 114 ? -4.988 -2.874 20.118 1.00 90.88 114 ARG A CA 1
ATOM 813 C C . ARG A 1 114 ? -3.970 -2.508 19.044 1.00 90.88 114 ARG A C 1
ATOM 815 O O . ARG A 1 114 ? -2.771 -2.492 19.306 1.00 90.88 114 ARG A O 1
ATOM 822 N N . LEU A 1 115 ? -4.456 -2.143 17.857 1.00 92.12 115 LEU A N 1
ATOM 823 C CA . LEU A 1 115 ? -3.661 -1.490 16.813 1.00 92.12 115 LEU A CA 1
ATOM 824 C C . LEU A 1 115 ? -3.931 0.012 16.763 1.00 92.12 115 LEU A C 1
ATOM 826 O O . LEU A 1 115 ? -5.064 0.461 16.949 1.00 92.12 115 LEU A O 1
ATOM 830 N N . PHE A 1 116 ? -2.887 0.777 16.467 1.00 93.06 116 PHE A N 1
ATOM 831 C CA . PHE A 1 116 ? -2.955 2.217 16.240 1.00 93.06 116 PHE A CA 1
ATOM 832 C C . PHE A 1 116 ? -1.777 2.672 15.374 1.00 93.06 116 PHE A C 1
ATOM 834 O O . PHE A 1 116 ? -0.889 1.885 15.040 1.00 93.06 116 PHE A O 1
ATOM 841 N N . THR A 1 117 ? -1.771 3.938 14.970 1.00 93.25 117 THR A N 1
ATOM 842 C CA . THR A 1 117 ? -0.733 4.498 14.102 1.00 93.25 117 THR A CA 1
ATOM 843 C C . THR A 1 117 ? 0.003 5.649 14.773 1.00 93.25 117 THR A C 1
ATOM 845 O O . THR A 1 117 ? -0.448 6.220 15.762 1.00 93.25 117 THR A O 1
ATOM 848 N N . SER A 1 118 ? 1.176 5.982 14.245 1.00 91.69 118 SER A N 1
ATOM 849 C CA . SER A 1 118 ? 1.911 7.201 14.570 1.00 91.69 118 SER A CA 1
ATOM 850 C C . SER A 1 118 ? 2.222 7.920 13.252 1.00 91.69 118 SER A C 1
ATOM 852 O O . SER A 1 118 ? 2.963 7.351 12.440 1.00 91.69 118 SER A O 1
ATOM 854 N N . PRO A 1 119 ? 1.656 9.121 13.016 1.00 92.69 119 PRO A N 1
ATOM 855 C CA . PRO A 1 119 ? 0.714 9.849 13.889 1.00 92.69 119 PRO A CA 1
ATOM 856 C C . PRO A 1 119 ? -0.626 9.104 14.087 1.00 92.69 119 PRO A C 1
ATOM 858 O O . PRO A 1 119 ? -0.913 8.156 13.358 1.00 92.69 119 PRO A O 1
ATOM 861 N N . GLU A 1 120 ? -1.404 9.482 15.108 1.00 91.38 120 GLU A N 1
ATOM 862 C CA . GLU A 1 120 ? -2.626 8.753 15.511 1.00 91.38 120 GLU A CA 1
ATOM 863 C C . GLU A 1 120 ? -3.758 8.857 14.479 1.00 91.38 120 GLU A C 1
ATOM 865 O O . GLU A 1 120 ? -4.413 7.858 14.191 1.00 91.38 120 GLU A O 1
ATOM 870 N N . ASP A 1 121 ? -3.936 10.030 13.868 1.00 92.12 121 ASP A N 1
ATOM 871 C CA . ASP A 1 121 ? -4.876 10.260 12.765 1.00 92.12 121 ASP A CA 1
ATOM 872 C C . ASP A 1 121 ? -4.125 10.886 11.578 1.00 92.12 121 ASP A C 1
ATOM 874 O O . ASP A 1 121 ? -4.141 12.106 11.394 1.00 92.12 121 ASP A O 1
ATOM 878 N N . PRO A 1 122 ? -3.346 10.084 10.827 1.00 93.38 122 PRO A N 1
ATOM 879 C CA . PRO A 1 122 ? -2.641 10.584 9.660 1.00 93.38 122 PRO A CA 1
ATOM 880 C C . PRO A 1 122 ? -3.654 11.033 8.600 1.00 93.38 122 PRO A C 1
ATOM 882 O O . PRO A 1 122 ? -4.610 10.299 8.331 1.00 93.38 122 PRO A O 1
ATOM 885 N N . PRO A 1 123 ? -3.428 12.182 7.940 1.00 92.81 123 PRO A N 1
ATOM 886 C CA . PRO A 1 123 ? -4.271 12.592 6.831 1.00 92.81 123 PRO A CA 1
ATOM 887 C C . PRO A 1 123 ? -4.171 11.571 5.696 1.00 92.81 123 PRO A C 1
ATOM 889 O O . PRO A 1 123 ? -3.090 11.037 5.396 1.00 92.81 123 PRO A O 1
ATOM 892 N N . ILE A 1 124 ? -5.312 11.322 5.062 1.00 96.25 124 ILE A N 1
ATOM 893 C CA . ILE A 1 124 ? -5.427 10.464 3.887 1.00 96.25 124 ILE A CA 1
ATOM 894 C C . ILE A 1 124 ? -5.507 11.348 2.633 1.00 96.25 124 ILE A C 1
ATOM 896 O O . ILE A 1 124 ? -5.904 12.511 2.733 1.00 96.25 124 ILE A O 1
ATOM 900 N N . PRO A 1 125 ? -5.082 10.868 1.454 1.00 96.50 125 PRO A N 1
ATOM 901 C CA . PRO A 1 125 ? -5.229 11.636 0.226 1.00 96.50 125 PRO A CA 1
ATOM 902 C C . PRO A 1 125 ? -6.702 11.903 -0.106 1.00 96.50 125 PRO A C 1
ATOM 904 O O . PRO A 1 125 ? -7.519 10.991 0.010 1.00 96.50 125 PRO A O 1
ATOM 907 N N . ILE A 1 126 ? -7.031 13.104 -0.596 1.00 97.19 126 ILE A N 1
ATOM 908 C CA . ILE A 1 126 ? -8.392 13.419 -1.072 1.00 97.19 126 ILE A CA 1
ATOM 909 C C . ILE A 1 126 ? -8.840 12.447 -2.169 1.00 97.19 126 ILE A C 1
ATOM 911 O O . ILE A 1 126 ? -9.997 12.066 -2.250 1.00 97.19 126 ILE A O 1
ATOM 915 N N . GLU A 1 127 ? -7.896 11.955 -2.965 1.00 98.12 127 GLU A N 1
ATOM 916 C CA . GLU A 1 127 ? -8.124 10.965 -4.007 1.00 98.12 127 GLU A CA 1
ATOM 917 C C . GLU A 1 127 ? -8.610 9.625 -3.448 1.00 98.12 127 GLU A C 1
ATOM 919 O O . GLU A 1 127 ? -9.375 8.933 -4.116 1.00 98.12 127 GLU A O 1
ATOM 924 N N . VAL A 1 128 ? -8.180 9.261 -2.234 1.00 97.56 128 VAL A N 1
ATOM 925 C CA . VAL A 1 128 ? -8.671 8.070 -1.529 1.00 97.56 128 VAL A CA 1
ATOM 926 C C . VAL A 1 128 ? -10.099 8.303 -1.049 1.00 97.56 128 VAL A C 1
ATOM 928 O O . VAL A 1 128 ? -10.939 7.427 -1.233 1.00 97.56 128 VAL A O 1
ATOM 931 N N . GLU A 1 129 ? -10.395 9.480 -0.492 1.00 96.56 129 GLU A N 1
ATOM 932 C CA . GLU A 1 129 ? -11.754 9.845 -0.070 1.00 96.56 129 GLU A CA 1
ATOM 933 C C . GLU A 1 129 ? -12.725 9.826 -1.253 1.00 96.56 129 GLU A C 1
ATOM 935 O O . GLU A 1 129 ? -13.720 9.105 -1.210 1.00 96.56 129 GLU A O 1
ATOM 940 N N . SER A 1 130 ? -12.392 10.514 -2.350 1.00 97.62 130 SER A N 1
ATOM 941 C CA . SER A 1 130 ? -13.228 10.558 -3.554 1.00 97.62 130 SER A CA 1
ATOM 942 C C . SER A 1 130 ? -13.422 9.177 -4.185 1.00 97.62 130 SER A C 1
ATOM 944 O O . SER A 1 130 ? -14.507 8.869 -4.679 1.00 97.62 130 SER A O 1
ATOM 946 N N . ALA A 1 131 ? -12.393 8.320 -4.170 1.00 97.81 131 ALA A N 1
ATOM 947 C CA . ALA A 1 131 ? -12.509 6.955 -4.682 1.00 97.81 131 ALA A CA 1
ATOM 948 C C . ALA A 1 131 ? -13.470 6.101 -3.842 1.00 97.81 131 ALA A C 1
ATOM 950 O O . ALA A 1 131 ? -14.203 5.292 -4.398 1.00 97.81 131 ALA A O 1
ATOM 951 N N . ILE A 1 132 ? -13.487 6.283 -2.519 1.00 97.88 132 ILE A N 1
ATOM 952 C CA . ILE A 1 132 ? -14.404 5.569 -1.619 1.00 97.88 132 ILE A CA 1
ATOM 953 C C . ILE A 1 132 ? -15.832 6.124 -1.730 1.00 97.88 132 ILE A C 1
ATOM 955 O O . ILE A 1 132 ? -16.793 5.356 -1.701 1.00 97.88 132 ILE A O 1
ATOM 959 N N . GLU A 1 133 ? -15.984 7.442 -1.858 1.00 96.62 133 GLU A N 1
ATOM 960 C CA . GLU A 1 133 ? -17.286 8.111 -1.981 1.00 96.62 133 GLU A CA 1
ATOM 961 C C . GLU A 1 133 ? -18.010 7.738 -3.282 1.00 96.62 133 GLU A C 1
ATOM 963 O O . GLU A 1 133 ? -19.220 7.528 -3.280 1.00 96.62 133 GLU A O 1
ATOM 968 N N . SER A 1 134 ? -17.266 7.616 -4.383 1.00 96.94 134 SER A N 1
ATOM 969 C CA . SER A 1 134 ? -17.807 7.264 -5.703 1.00 96.94 134 SER A CA 1
ATOM 970 C C . SER A 1 134 ? -17.897 5.759 -5.974 1.00 96.94 134 SER A C 1
ATOM 972 O O . SER A 1 134 ? -18.326 5.363 -7.056 1.00 96.94 134 SER A O 1
ATOM 974 N N . ALA A 1 135 ? -17.483 4.912 -5.030 1.00 98.12 135 ALA A N 1
ATOM 975 C CA . ALA A 1 135 ? -17.500 3.470 -5.222 1.00 98.12 135 ALA A CA 1
ATOM 976 C C . ALA A 1 135 ? -18.925 2.903 -5.152 1.00 98.12 135 ALA A C 1
ATOM 978 O O . ALA A 1 135 ? -19.676 3.189 -4.225 1.00 98.12 135 ALA A O 1
ATOM 979 N N . ASP A 1 136 ? -19.256 1.988 -6.061 1.00 98.19 136 ASP A N 1
ATOM 980 C CA . ASP A 1 136 ? -20.445 1.136 -5.913 1.00 98.19 136 ASP A CA 1
ATOM 981 C C . ASP A 1 136 ? -20.206 0.012 -4.881 1.00 98.19 136 ASP A C 1
ATOM 983 O O . ASP A 1 136 ? -21.117 -0.448 -4.184 1.00 98.19 136 ASP A O 1
ATOM 987 N N . LEU A 1 137 ? -18.949 -0.437 -4.777 1.00 98.12 137 LEU A N 1
ATOM 988 C CA . LEU A 1 137 ? -18.503 -1.550 -3.943 1.00 98.12 137 LEU A CA 1
ATOM 989 C C . LEU A 1 137 ? -17.117 -1.259 -3.352 1.00 98.12 137 LEU A C 1
ATOM 991 O O . LEU A 1 137 ? -16.169 -0.971 -4.081 1.00 98.12 137 LEU A O 1
ATOM 995 N N . VAL A 1 138 ? -16.975 -1.438 -2.040 1.00 97.94 138 VAL A N 1
ATOM 996 C CA . VAL A 1 138 ? -15.692 -1.427 -1.331 1.00 97.94 138 VAL A CA 1
ATOM 997 C C . VAL A 1 138 ? -15.359 -2.848 -0.889 1.00 97.94 138 VAL A C 1
ATOM 999 O O . VAL A 1 138 ? -16.066 -3.440 -0.073 1.00 97.94 138 VAL A O 1
ATOM 1002 N N . VAL A 1 139 ? -14.255 -3.391 -1.402 1.00 97.06 139 VAL A N 1
ATOM 1003 C CA . VAL A 1 139 ? -13.745 -4.710 -1.005 1.00 97.06 139 VAL A CA 1
ATOM 1004 C C . VAL A 1 139 ? -12.602 -4.541 -0.011 1.00 97.06 139 VAL A C 1
ATOM 1006 O O . VAL A 1 139 ? -11.600 -3.888 -0.298 1.00 97.06 139 VAL A O 1
ATOM 1009 N N . VAL A 1 140 ? -12.745 -5.152 1.162 1.00 95.69 140 VAL A N 1
ATOM 1010 C CA . VAL A 1 140 ? -11.746 -5.149 2.230 1.00 95.69 140 VAL A CA 1
ATOM 1011 C C . VAL A 1 140 ? -11.127 -6.540 2.334 1.00 95.69 140 VAL A C 1
ATOM 1013 O O . VAL A 1 140 ? -11.810 -7.511 2.654 1.00 95.69 140 VAL A O 1
ATOM 1016 N N . GLY A 1 141 ? -9.819 -6.630 2.095 1.00 91.81 141 GLY A N 1
ATOM 1017 C CA . GLY A 1 141 ? -9.087 -7.898 2.080 1.00 91.81 141 GLY A CA 1
ATOM 1018 C C . GLY A 1 141 ? -9.138 -8.623 0.724 1.00 91.81 141 GLY A C 1
ATOM 1019 O O . GLY A 1 141 ? -9.544 -8.032 -0.277 1.00 91.81 141 GLY A O 1
ATOM 1020 N N . PRO A 1 142 ? -8.704 -9.895 0.666 1.00 91.69 142 PRO A N 1
ATOM 1021 C CA . PRO A 1 142 ? -8.118 -10.662 1.766 1.00 91.69 142 PRO A CA 1
ATOM 1022 C C . PRO A 1 142 ? -6.704 -10.174 2.113 1.00 91.69 142 PRO A C 1
ATOM 1024 O O . PRO A 1 142 ? -6.109 -9.361 1.407 1.00 91.69 142 PRO A O 1
ATOM 1027 N N . GLY A 1 143 ? -6.145 -10.679 3.207 1.00 87.25 143 GLY A N 1
ATOM 1028 C CA . GLY A 1 143 ? -4.787 -10.349 3.631 1.00 87.25 143 GLY A CA 1
ATOM 1029 C C . GLY A 1 143 ? -4.626 -10.462 5.135 1.00 87.25 143 GLY A C 1
ATOM 1030 O O . GLY A 1 143 ? -5.609 -10.655 5.847 1.00 87.25 143 GLY A O 1
ATOM 1031 N N . SER A 1 144 ? -3.392 -10.312 5.627 1.00 87.38 144 SER A N 1
ATOM 1032 C CA . SER A 1 144 ? -3.156 -10.331 7.073 1.00 87.38 144 SER A CA 1
ATOM 1033 C C . SER A 1 144 ? -4.039 -9.283 7.749 1.00 87.38 144 SER A C 1
ATOM 1035 O O . SER A 1 144 ? -3.946 -8.093 7.434 1.00 87.38 144 SER A O 1
ATOM 1037 N N . LEU A 1 145 ? -4.894 -9.719 8.666 1.00 86.94 145 LEU A N 1
ATOM 1038 C CA . LEU A 1 145 ? -5.866 -8.909 9.368 1.00 86.94 145 LEU A CA 1
ATOM 1039 C C . LEU A 1 145 ? -5.154 -7.742 10.035 1.00 86.94 145 LEU A C 1
ATOM 1041 O O . LEU A 1 145 ? -5.495 -6.594 9.784 1.00 86.94 145 LEU A O 1
ATOM 1045 N N . TYR A 1 146 ? -4.107 -8.013 10.812 1.00 86.19 146 TYR A N 1
ATOM 1046 C CA . TYR A 1 146 ? -3.399 -6.965 11.541 1.00 86.19 146 TYR A CA 1
ATOM 1047 C C . TYR A 1 146 ? -2.449 -6.158 10.659 1.00 86.19 146 TYR A C 1
ATOM 1049 O O . TYR A 1 146 ? -2.358 -4.940 10.803 1.00 86.19 146 TYR A O 1
ATOM 1057 N N . THR A 1 147 ? -1.717 -6.817 9.758 1.00 85.00 147 THR A N 1
ATOM 1058 C CA . THR A 1 147 ? -0.565 -6.189 9.088 1.00 85.00 147 THR A CA 1
ATOM 1059 C C . THR A 1 147 ? -0.791 -5.806 7.634 1.00 85.00 147 THR A C 1
ATOM 1061 O O . THR A 1 147 ? 0.105 -5.226 7.020 1.00 85.00 147 THR A O 1
ATOM 1064 N N . SER A 1 148 ? -1.980 -6.075 7.098 1.00 85.94 148 SER A N 1
ATOM 1065 C CA . SER A 1 148 ? -2.416 -5.624 5.775 1.00 85.94 148 SER A CA 1
ATOM 1066 C C . SER A 1 148 ? -3.754 -4.895 5.865 1.00 85.94 148 SER A C 1
ATOM 1068 O O . SER A 1 148 ? -3.811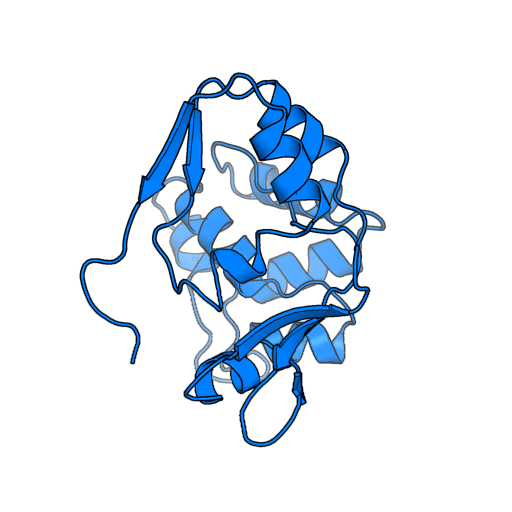 -3.709 5.564 1.00 85.94 148 SER A O 1
ATOM 1070 N N . VAL A 1 149 ? -4.807 -5.567 6.338 1.00 89.44 149 VAL A N 1
ATOM 1071 C CA . VAL A 1 149 ? -6.175 -5.026 6.326 1.00 89.44 149 VAL A CA 1
ATOM 1072 C C . VAL A 1 149 ? -6.325 -3.872 7.318 1.00 89.44 149 VAL A C 1
ATOM 1074 O O . VAL A 1 149 ? -6.572 -2.735 6.922 1.00 89.44 149 VAL A O 1
ATOM 1077 N N . LEU A 1 150 ? -6.114 -4.129 8.611 1.00 87.44 150 LEU A N 1
ATOM 1078 C CA . LEU A 1 150 ? -6.230 -3.109 9.656 1.00 87.44 150 LEU A CA 1
ATOM 1079 C C . LEU A 1 150 ? -5.115 -2.062 9.567 1.00 87.44 150 LEU A C 1
ATOM 1081 O O . LEU A 1 150 ? -5.339 -0.907 9.914 1.00 87.44 150 LEU A O 1
ATOM 1085 N N . ALA A 1 151 ? -3.938 -2.441 9.063 1.00 87.25 151 ALA A N 1
ATOM 1086 C CA . ALA A 1 151 ? -2.838 -1.511 8.828 1.00 87.25 151 ALA A CA 1
ATOM 1087 C C . ALA A 1 151 ? -3.158 -0.467 7.743 1.00 87.25 151 ALA A C 1
ATOM 1089 O O . ALA A 1 151 ? -2.694 0.669 7.840 1.00 87.25 151 ALA A O 1
ATOM 1090 N N . ALA A 1 152 ? -3.943 -0.838 6.727 1.00 88.31 152 ALA A N 1
ATOM 1091 C CA . ALA A 1 152 ? -4.408 0.078 5.687 1.00 88.31 152 ALA A CA 1
ATOM 1092 C C . ALA A 1 152 ? -5.650 0.883 6.112 1.00 88.31 152 ALA A C 1
ATOM 1094 O O . ALA A 1 152 ? -5.901 1.951 5.563 1.00 88.31 152 ALA A O 1
ATOM 1095 N N . ALA A 1 153 ? -6.410 0.411 7.104 1.00 90.31 153 ALA A N 1
ATOM 1096 C CA . ALA A 1 153 ? -7.628 1.048 7.602 1.00 90.31 153 ALA A CA 1
ATOM 1097 C C . ALA A 1 153 ? -7.340 2.240 8.539 1.00 90.31 153 ALA A C 1
ATOM 1099 O O . ALA A 1 153 ? -7.750 2.256 9.705 1.00 90.31 153 ALA A O 1
ATOM 1100 N N . LEU A 1 154 ? -6.636 3.254 8.023 1.00 94.06 154 LEU A N 1
ATOM 1101 C CA . LEU A 1 154 ? -6.388 4.514 8.732 1.00 94.06 154 LEU A CA 1
ATOM 1102 C C . LEU A 1 154 ? -7.711 5.157 9.181 1.00 94.06 154 LEU A C 1
ATOM 1104 O O . LEU A 1 154 ? -8.738 4.946 8.528 1.00 94.06 154 LEU A O 1
ATOM 1108 N N . PRO A 1 155 ? -7.734 5.961 10.262 1.00 94.06 155 PRO A N 1
ATOM 1109 C CA . PRO A 1 155 ? -8.983 6.529 10.764 1.00 94.06 155 PRO A CA 1
ATOM 1110 C C . PRO A 1 155 ? -9.769 7.306 9.699 1.00 94.06 155 PRO A C 1
ATOM 1112 O O . PRO A 1 155 ? -10.980 7.118 9.615 1.00 94.06 155 PRO A O 1
ATOM 1115 N N . GLY A 1 156 ? -9.090 8.073 8.836 1.00 95.56 156 GLY A N 1
ATOM 1116 C CA . GLY A 1 156 ? -9.702 8.724 7.672 1.00 95.56 156 GLY A CA 1
ATOM 1117 C C . GLY A 1 156 ? -10.378 7.749 6.704 1.00 95.56 156 GLY A C 1
ATOM 1118 O O . GLY A 1 156 ? -11.538 7.947 6.359 1.00 95.56 156 GLY A O 1
ATOM 1119 N N . ILE A 1 157 ? -9.709 6.646 6.348 1.00 96.62 157 ILE A N 1
ATOM 1120 C CA . ILE A 1 157 ? -10.268 5.615 5.455 1.00 96.62 157 ILE A CA 1
ATOM 1121 C C . ILE A 1 157 ? -11.492 4.958 6.099 1.00 96.62 157 ILE A C 1
ATOM 1123 O O . ILE A 1 157 ? -12.514 4.782 5.445 1.00 96.62 157 ILE A O 1
ATOM 1127 N N . ARG A 1 158 ? -11.430 4.637 7.399 1.00 95.81 158 ARG A N 1
ATOM 1128 C CA . ARG A 1 158 ? -12.574 4.052 8.122 1.00 95.81 158 ARG A CA 1
ATOM 1129 C C . ARG A 1 158 ? -13.780 4.984 8.125 1.00 95.81 158 ARG A C 1
ATOM 1131 O O . ARG A 1 158 ? -14.894 4.514 7.926 1.00 95.81 158 ARG A O 1
ATOM 1138 N N . ARG A 1 159 ? -13.557 6.284 8.347 1.00 96.62 159 ARG A N 1
ATOM 1139 C CA . ARG A 1 159 ? -14.619 7.298 8.288 1.00 96.62 159 ARG A CA 1
ATOM 1140 C C . ARG A 1 159 ? -15.222 7.374 6.887 1.00 96.62 159 ARG A C 1
ATOM 1142 O O . ARG A 1 159 ? -16.435 7.274 6.783 1.00 96.62 159 ARG A O 1
ATOM 1149 N N . ALA A 1 160 ? -14.390 7.455 5.846 1.00 97.50 160 ALA A N 1
ATOM 1150 C CA . ALA A 1 160 ? -14.844 7.513 4.456 1.00 97.50 160 ALA A CA 1
ATOM 1151 C C . ALA A 1 160 ? -15.679 6.282 4.060 1.00 97.50 160 ALA A C 1
ATOM 1153 O O . ALA A 1 160 ? -16.737 6.425 3.456 1.00 97.50 160 ALA A O 1
ATOM 1154 N N . ILE A 1 161 ? -15.247 5.076 4.451 1.00 97.06 161 ILE A N 1
ATOM 1155 C CA . ILE A 1 161 ? -16.007 3.840 4.203 1.00 97.06 161 ILE A CA 1
ATOM 1156 C C . ILE A 1 161 ? -17.338 3.864 4.964 1.00 97.06 161 ILE A C 1
ATOM 1158 O O . ILE A 1 161 ? -18.365 3.516 4.397 1.00 97.06 161 ILE A O 1
ATOM 1162 N N . ALA A 1 162 ? -17.339 4.289 6.232 1.00 96.44 162 ALA A N 1
ATOM 1163 C CA . ALA A 1 162 ? -18.549 4.329 7.055 1.00 96.44 162 ALA A CA 1
ATOM 1164 C C . ALA A 1 162 ? -19.589 5.356 6.574 1.00 96.44 162 ALA A C 1
ATOM 1166 O O . ALA A 1 162 ? -20.777 5.173 6.830 1.00 96.44 162 ALA A O 1
ATOM 1167 N N . SER A 1 163 ? -19.157 6.432 5.909 1.00 96.25 163 SER A N 1
ATOM 1168 C CA . SER A 1 163 ? -20.044 7.441 5.319 1.00 96.25 163 SER A CA 1
ATOM 1169 C C . SER A 1 163 ? -20.444 7.149 3.871 1.00 96.25 163 SER A C 1
ATOM 1171 O O . SER A 1 163 ? -21.322 7.831 3.347 1.00 96.25 163 SER A O 1
ATOM 1173 N N . SER A 1 164 ? -19.789 6.192 3.208 1.00 96.50 164 SER A N 1
ATOM 1174 C CA . SER A 1 164 ? -20.036 5.877 1.800 1.00 96.50 164 SER A CA 1
ATOM 1175 C C . SER A 1 164 ? -21.348 5.100 1.623 1.00 96.50 164 SER A C 1
ATOM 1177 O O . SER A 1 164 ? -21.658 4.229 2.440 1.00 96.50 164 SER A O 1
ATOM 1179 N N . PRO A 1 165 ? -22.121 5.362 0.551 1.00 94.94 165 PRO A N 1
ATOM 1180 C CA . PRO A 1 165 ? -23.284 4.549 0.197 1.00 94.94 165 PRO A CA 1
ATOM 1181 C C . PRO A 1 165 ? -22.903 3.186 -0.409 1.00 94.94 165 PRO A C 1
ATOM 1183 O O . PRO A 1 165 ? -23.791 2.372 -0.671 1.00 94.94 165 PRO A O 1
ATOM 1186 N N . ALA A 1 166 ? -21.613 2.940 -0.662 1.00 97.81 166 ALA A N 1
ATOM 1187 C CA . ALA A 1 166 ? -21.116 1.720 -1.281 1.00 97.81 166 ALA A CA 1
ATOM 1188 C C . ALA A 1 166 ? -21.485 0.464 -0.481 1.00 97.81 166 ALA A C 1
ATOM 1190 O O . ALA A 1 166 ? -21.475 0.445 0.753 1.00 97.81 166 ALA A O 1
ATOM 1191 N N . THR A 1 167 ? -21.697 -0.647 -1.187 1.00 98.06 167 THR A N 1
ATOM 1192 C CA . THR A 1 167 ? -21.734 -1.951 -0.516 1.00 98.06 167 THR A CA 1
ATOM 1193 C C . THR A 1 167 ? -20.333 -2.283 -0.003 1.00 98.06 167 THR A C 1
ATOM 1195 O O . THR A 1 167 ? -19.367 -2.219 -0.759 1.00 98.06 167 THR A O 1
ATOM 1198 N N . VAL A 1 168 ? -20.195 -2.662 1.269 1.00 97.50 168 VAL A N 1
ATOM 1199 C CA . VAL A 1 168 ? -18.897 -3.045 1.846 1.00 97.50 168 VAL A CA 1
ATOM 1200 C C . VAL A 1 168 ? -18.826 -4.560 1.998 1.00 97.50 168 VAL A C 1
ATOM 1202 O O . VAL A 1 168 ? -19.629 -5.160 2.711 1.00 97.50 168 VAL A O 1
ATOM 1205 N N . VAL A 1 169 ? -17.844 -5.182 1.346 1.00 97.69 169 VAL A N 1
ATOM 1206 C CA . VAL A 1 169 ? -17.596 -6.627 1.405 1.00 97.69 169 VAL A CA 1
ATOM 1207 C C . VAL A 1 169 ? -16.252 -6.885 2.066 1.00 97.69 169 VAL A C 1
ATOM 1209 O O . VAL A 1 169 ? -15.210 -6.467 1.568 1.00 97.69 169 VAL A O 1
ATOM 1212 N N . TYR A 1 170 ? -16.267 -7.622 3.173 1.00 95.44 170 TYR A N 1
ATOM 1213 C CA . TYR A 1 170 ? -15.054 -8.152 3.785 1.00 95.44 170 TYR A CA 1
ATOM 1214 C C . TYR A 1 170 ? -14.785 -9.572 3.282 1.00 95.44 170 TYR A C 1
ATOM 1216 O O . TYR A 1 170 ? -15.614 -10.468 3.446 1.00 95.44 170 TYR A O 1
ATOM 1224 N N . VAL A 1 171 ? -13.608 -9.781 2.693 1.00 95.75 171 VAL A N 1
ATOM 1225 C CA . VAL A 1 171 ? -13.146 -11.093 2.235 1.00 95.75 171 VAL A CA 1
ATOM 1226 C C . VAL A 1 171 ? -12.269 -11.706 3.324 1.00 95.75 171 VAL A C 1
ATOM 1228 O O . VAL A 1 171 ? -11.098 -11.356 3.472 1.00 95.75 171 VAL A O 1
ATOM 1231 N N . ALA A 1 172 ? -12.856 -12.612 4.106 1.00 92.88 172 ALA A N 1
ATOM 1232 C CA . ALA A 1 172 ? -12.183 -13.257 5.227 1.00 92.88 172 ALA A CA 1
ATOM 1233 C C . ALA A 1 172 ? -11.081 -14.234 4.783 1.00 92.88 172 ALA A C 1
ATOM 1235 O O . ALA A 1 172 ? -11.183 -14.901 3.750 1.00 92.88 172 ALA A O 1
ATOM 1236 N N . ASN A 1 173 ? -10.042 -14.355 5.612 1.00 90.25 173 ASN A N 1
ATOM 1237 C CA . ASN A 1 173 ? -8.997 -15.360 5.429 1.00 90.25 173 ASN A CA 1
ATOM 1238 C C . ASN A 1 173 ? -9.553 -16.775 5.658 1.00 90.25 173 ASN A C 1
ATOM 1240 O O . ASN A 1 173 ? -10.387 -16.995 6.534 1.00 90.25 173 ASN A O 1
ATOM 1244 N N . LEU A 1 174 ? -9.042 -17.748 4.899 1.00 90.50 174 LEU A N 1
ATOM 1245 C CA . LEU A 1 174 ? -9.470 -19.153 4.984 1.00 90.50 174 LEU A CA 1
ATOM 1246 C C . LEU A 1 174 ? -8.925 -19.895 6.216 1.00 90.50 174 LEU A C 1
ATOM 1248 O O . LEU A 1 174 ? -9.364 -21.002 6.513 1.00 90.50 174 LEU A O 1
ATOM 1252 N N . GLY A 1 175 ? -7.954 -19.313 6.918 1.00 85.75 175 GLY A N 1
ATOM 1253 C CA . GLY A 1 175 ? -7.329 -19.895 8.099 1.00 85.75 175 GLY A CA 1
ATOM 1254 C C . GLY A 1 175 ? -6.775 -18.817 9.022 1.00 85.75 175 GLY A C 1
ATOM 1255 O O . GLY A 1 175 ? -6.657 -17.654 8.631 1.00 85.75 175 GLY A O 1
ATOM 1256 N N . ALA A 1 176 ? -6.448 -19.217 10.250 1.00 78.62 176 ALA A N 1
ATOM 1257 C CA . ALA A 1 176 ? -5.816 -18.334 11.219 1.00 78.62 176 ALA A CA 1
ATOM 1258 C C . ALA A 1 176 ? -4.423 -17.898 10.740 1.00 78.62 176 ALA A C 1
ATOM 1260 O O . ALA A 1 176 ? -3.680 -18.683 10.145 1.00 78.62 176 ALA A O 1
ATOM 1261 N N . GLU A 1 177 ? -4.074 -16.645 11.017 1.00 68.69 177 GLU A N 1
ATOM 1262 C CA . GLU A 1 177 ? -2.715 -16.142 10.825 1.00 68.69 177 GLU A CA 1
ATOM 1263 C C . GLU A 1 177 ? -1.760 -16.795 11.830 1.00 68.69 177 GLU A C 1
ATOM 1265 O O . GLU A 1 177 ? -2.102 -16.934 13.005 1.00 68.69 177 GLU A O 1
ATOM 1270 N N . GLN A 1 178 ? -0.591 -17.221 11.336 1.00 52.56 178 GLN A N 1
ATOM 1271 C CA . GLN A 1 178 ? 0.500 -17.797 12.132 1.00 52.56 178 GLN A CA 1
ATOM 1272 C C . GLN A 1 178 ? 1.508 -16.733 12.555 1.00 52.56 178 GLN A C 1
ATOM 1274 O O . GLN A 1 178 ? 1.830 -15.866 11.708 1.00 52.56 178 GLN A O 1
#

Sequence (178 aa):
GSSGRLRRELGIVAPGDMRRCLAALTPPGLIRDALDHRFGTGALSGHPAGNVILAALLENADDPVFALDAAVAMVGAQGRILPASRGRVDLLAETSRGVVRGQVAVTRAGEIARLFTSPEDPPIPIEVESAIESADLVVVGPGSLYTSVLAAALPGIRRAIASSPATVVYVANLGAEQ

pLDDT: mean 92.44, std 5.8, range [52.56, 98.19]

Foldseek 3Di:
DQQVVLCVVQVFDRCVVLLVVLLVQFPDDDLSVQSQDADCDDPRHRPRNVRVQLSVLRSPDPFSQVSQVVSCVVRVGDDGDFAQARHDKWKWFQAPVGIDIHLVCQLVRPDTPDIAIVVRQGDGDVVLLVCLQPAQEAEADDDDVRRPRVVSCHVVNVVSNVPHPHHYHYDYDPDDRD

Radius of g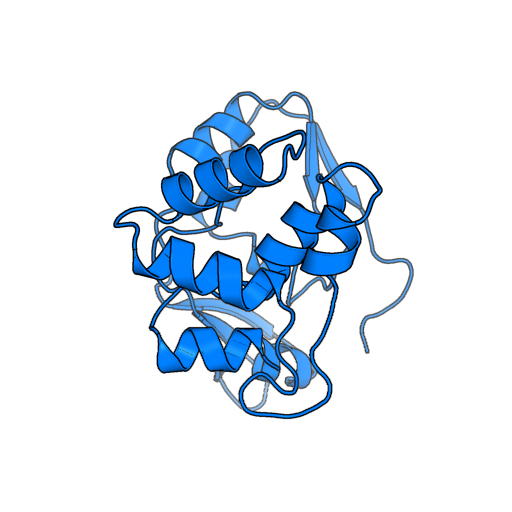yration: 16.75 Å; chains: 1; bounding box: 49×36×47 Å